Protein AF-A0A1E5MGG7-F1 (afdb_monomer_lite)

Structure (mmCIF, N/CA/C/O backbone):
data_AF-A0A1E5MGG7-F1
#
_entry.id   AF-A0A1E5MGG7-F1
#
loop_
_atom_site.group_PDB
_atom_site.id
_atom_site.type_symbol
_atom_site.label_atom_id
_atom_site.label_alt_id
_atom_site.label_comp_id
_atom_site.label_asym_id
_atom_site.label_entity_id
_atom_site.label_seq_id
_atom_site.pdbx_PDB_ins_code
_atom_site.Cartn_x
_atom_site.Cartn_y
_atom_site.Cartn_z
_atom_site.occupancy
_atom_site.B_iso_or_equiv
_atom_site.auth_seq_id
_atom_site.auth_comp_id
_atom_site.auth_asym_id
_atom_site.auth_atom_id
_atom_site.pdbx_PDB_model_num
ATOM 1 N N . MET A 1 1 ? 26.239 -64.201 34.722 1.00 44.69 1 MET A N 1
ATOM 2 C CA . MET A 1 1 ? 27.452 -63.933 33.926 1.00 44.69 1 MET A CA 1
ATOM 3 C C . MET A 1 1 ? 27.152 -62.772 33.007 1.00 44.69 1 MET A C 1
ATOM 5 O O . MET A 1 1 ? 26.317 -62.876 32.122 1.00 44.69 1 MET A O 1
ATOM 9 N N . THR A 1 2 ? 27.743 -61.640 33.349 1.00 44.47 2 THR A N 1
ATOM 10 C CA . THR A 1 2 ? 27.652 -60.334 32.706 1.00 44.47 2 THR A CA 1
ATOM 11 C C . THR A 1 2 ? 28.479 -60.339 31.428 1.00 44.47 2 THR A C 1
ATOM 13 O O . THR A 1 2 ? 29.665 -60.650 31.470 1.00 44.47 2 THR A O 1
ATOM 16 N N . GLY A 1 3 ? 27.881 -59.950 30.309 1.00 42.09 3 GLY A N 1
ATOM 17 C CA . GLY A 1 3 ? 28.627 -59.603 29.108 1.00 42.09 3 GLY A CA 1
ATOM 18 C C . GLY A 1 3 ? 27.936 -58.454 28.390 1.00 42.09 3 GLY A C 1
ATOM 19 O O . GLY A 1 3 ? 26.832 -58.653 27.888 1.00 42.09 3 GLY A O 1
ATOM 20 N N . PRO A 1 4 ? 28.544 -57.259 28.327 1.00 46.34 4 PRO A N 1
ATOM 21 C CA . PRO A 1 4 ? 28.141 -56.251 27.372 1.00 46.34 4 PRO A CA 1
ATOM 22 C C . PRO A 1 4 ? 29.220 -56.077 26.297 1.00 46.34 4 PRO A C 1
ATOM 24 O O . PRO A 1 4 ? 30.400 -55.874 26.575 1.00 46.34 4 PRO A O 1
ATOM 27 N N . SER A 1 5 ? 28.792 -56.096 25.041 1.00 46.44 5 SER A N 1
ATOM 28 C CA . SER A 1 5 ? 29.423 -55.313 23.978 1.00 46.44 5 SER A CA 1
ATOM 29 C C . SER A 1 5 ? 28.415 -55.088 22.861 1.00 46.44 5 SER A C 1
ATOM 31 O O . SER A 1 5 ? 28.185 -55.989 22.057 1.00 46.44 5 SER A O 1
ATOM 33 N N . PRO A 1 6 ? 27.818 -53.891 22.762 1.00 45.88 6 PRO A N 1
ATOM 34 C CA . PRO A 1 6 ? 27.240 -53.427 21.523 1.00 45.88 6 PRO A CA 1
ATOM 35 C C . PRO A 1 6 ? 28.268 -52.547 20.808 1.00 45.88 6 PRO A C 1
ATOM 37 O O . PRO A 1 6 ? 28.564 -51.424 21.217 1.00 45.88 6 PRO A O 1
ATOM 40 N N . SER A 1 7 ? 28.817 -53.091 19.722 1.00 44.69 7 SER A N 1
ATOM 41 C CA . SER A 1 7 ? 29.568 -52.329 18.731 1.00 44.69 7 SER A CA 1
ATOM 42 C C . SER A 1 7 ? 28.640 -51.333 18.037 1.00 44.69 7 SER A C 1
ATOM 44 O O . SER A 1 7 ? 27.533 -51.663 17.606 1.00 44.69 7 SER A O 1
ATOM 46 N N . ALA A 1 8 ? 29.114 -50.096 17.959 1.00 40.84 8 ALA A N 1
ATOM 47 C CA . ALA A 1 8 ? 28.436 -48.963 17.371 1.00 40.84 8 ALA A CA 1
ATOM 48 C C . ALA A 1 8 ? 28.186 -49.159 15.868 1.00 40.84 8 ALA A C 1
ATOM 50 O O . ALA A 1 8 ? 29.110 -49.404 15.094 1.00 40.84 8 ALA A O 1
ATOM 51 N N . ARG A 1 9 ? 26.952 -48.899 15.424 1.00 42.56 9 ARG A N 1
ATOM 52 C CA . ARG A 1 9 ? 26.671 -48.573 14.023 1.00 42.56 9 ARG A CA 1
ATOM 53 C C . ARG A 1 9 ? 26.010 -47.203 13.967 1.00 42.56 9 ARG A C 1
ATOM 55 O O . ARG A 1 9 ? 24.842 -47.035 14.293 1.00 42.56 9 ARG A O 1
ATOM 62 N N . ARG A 1 10 ? 26.805 -46.203 13.584 1.00 41.06 10 ARG A N 1
ATOM 63 C CA . ARG A 1 10 ? 26.341 -44.848 13.277 1.00 41.06 10 ARG A CA 1
ATOM 64 C C . ARG A 1 10 ? 25.535 -44.899 11.979 1.00 41.06 10 ARG A C 1
ATOM 66 O O . ARG A 1 10 ? 26.116 -45.073 10.911 1.00 41.06 10 ARG A O 1
ATOM 73 N N . SER A 1 11 ? 24.222 -44.713 12.053 1.00 43.91 11 SER A N 1
ATOM 74 C CA . SER A 1 11 ? 23.408 -44.355 10.892 1.00 43.91 11 SER A CA 1
ATOM 75 C C . SER A 1 11 ? 23.403 -42.834 10.743 1.00 43.91 11 SER A C 1
ATOM 77 O O . SER A 1 11 ? 22.784 -42.115 11.525 1.00 43.91 11 SER A O 1
ATOM 79 N N . ARG A 1 12 ? 24.130 -42.343 9.736 1.00 43.12 12 ARG A N 1
ATOM 80 C CA . ARG A 1 12 ? 23.956 -40.993 9.191 1.00 43.12 12 ARG A CA 1
ATOM 81 C C . ARG A 1 12 ? 22.655 -40.995 8.383 1.00 43.12 12 ARG A C 1
ATOM 83 O O . ARG A 1 12 ? 22.554 -41.749 7.423 1.00 43.12 12 ARG A O 1
ATOM 90 N N . GLY A 1 13 ? 21.687 -40.169 8.769 1.00 34.56 13 GLY A N 1
ATOM 91 C CA . GLY A 1 13 ? 20.413 -40.009 8.070 1.00 34.56 13 GLY A CA 1
ATOM 92 C C . GLY A 1 13 ? 20.056 -38.533 7.943 1.00 34.56 13 GLY A C 1
ATOM 93 O O . GLY A 1 1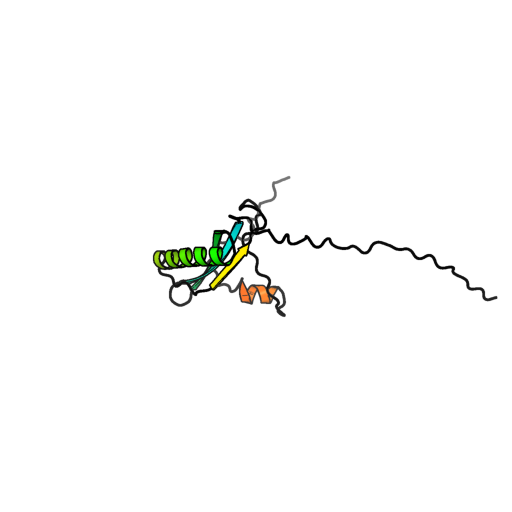3 ? 19.611 -37.925 8.904 1.00 34.56 13 GLY A O 1
ATOM 94 N N . ALA A 1 14 ? 20.357 -37.987 6.764 1.00 43.25 14 ALA A N 1
ATOM 95 C CA . ALA A 1 14 ? 19.808 -36.794 6.118 1.00 43.25 14 ALA A CA 1
ATOM 96 C C . ALA A 1 14 ? 19.240 -35.674 7.015 1.00 43.25 14 ALA A C 1
ATOM 98 O O . ALA A 1 14 ? 18.051 -35.620 7.316 1.00 43.25 14 ALA A O 1
ATOM 99 N N . GLY A 1 15 ? 20.086 -34.682 7.309 1.00 35.44 15 GLY A N 1
ATOM 100 C CA . GLY A 1 15 ? 19.614 -33.339 7.622 1.00 35.44 15 GLY A CA 1
ATOM 101 C C . GLY A 1 15 ? 18.898 -32.757 6.404 1.00 35.44 15 GLY A C 1
ATOM 102 O O . GLY A 1 15 ? 19.540 -32.425 5.405 1.00 35.44 15 GLY A O 1
ATOM 103 N N . GLY A 1 16 ? 17.573 -32.647 6.490 1.00 39.44 16 GLY A N 1
ATOM 104 C CA . GLY A 1 16 ? 16.745 -31.921 5.536 1.00 39.44 16 GLY A CA 1
ATOM 105 C C . GLY A 1 16 ? 17.096 -30.439 5.571 1.00 39.44 16 GLY A C 1
ATOM 106 O O . GLY A 1 16 ? 16.497 -29.659 6.306 1.00 39.44 16 GLY A O 1
ATOM 107 N N . ARG A 1 17 ? 18.084 -30.033 4.769 1.00 45.06 17 ARG A N 1
ATOM 108 C CA . ARG A 1 17 ? 18.250 -28.629 4.403 1.00 45.06 17 ARG A CA 1
ATOM 109 C C . ARG A 1 17 ? 17.059 -28.290 3.518 1.00 45.06 17 ARG A C 1
ATOM 111 O O . ARG A 1 17 ? 17.073 -28.608 2.332 1.00 45.06 17 ARG A O 1
ATOM 118 N N . ARG A 1 18 ? 16.025 -27.659 4.084 1.00 51.97 18 ARG A N 1
ATOM 119 C CA . ARG A 1 18 ? 15.105 -26.850 3.276 1.00 51.97 18 ARG A CA 1
ATOM 120 C C . ARG A 1 18 ? 15.992 -25.930 2.449 1.00 51.97 18 ARG A C 1
ATOM 122 O O . ARG A 1 18 ? 16.749 -25.138 3.016 1.00 51.97 18 ARG A O 1
ATOM 129 N N . ALA A 1 19 ? 15.973 -26.117 1.133 1.00 41.62 19 ALA A N 1
ATOM 130 C CA . ALA A 1 19 ? 16.632 -25.217 0.213 1.00 41.62 19 ALA A CA 1
ATOM 131 C C . ALA A 1 19 ? 16.071 -23.829 0.513 1.00 41.62 19 ALA A C 1
ATOM 133 O O . ALA A 1 19 ? 14.894 -23.562 0.277 1.00 41.62 19 ALA A O 1
ATOM 134 N N . ARG A 1 20 ? 16.890 -22.970 1.125 1.00 50.25 20 ARG A N 1
ATOM 135 C CA . ARG A 1 20 ? 16.606 -21.543 1.159 1.00 50.25 20 ARG A CA 1
ATOM 136 C C . ARG A 1 20 ? 16.525 -21.165 -0.311 1.00 50.25 20 ARG A C 1
ATOM 138 O O . ARG A 1 20 ? 17.543 -21.248 -0.997 1.00 50.25 20 ARG A O 1
ATOM 145 N N . ARG A 1 21 ? 15.316 -20.882 -0.808 1.00 49.22 21 ARG A N 1
ATOM 146 C CA . ARG A 1 21 ? 15.125 -20.317 -2.143 1.00 49.22 21 ARG A CA 1
ATOM 147 C C . ARG A 1 21 ? 16.037 -19.101 -2.150 1.00 49.22 21 ARG A C 1
ATOM 149 O O . ARG A 1 21 ? 15.863 -18.201 -1.331 1.00 49.22 21 ARG A O 1
ATOM 156 N N . SER A 1 22 ? 17.113 -19.169 -2.925 1.00 45.75 22 SER A N 1
ATOM 157 C CA . SER A 1 22 ? 18.055 -18.070 -3.033 1.00 45.75 22 SER A CA 1
ATOM 158 C C . SER A 1 22 ? 17.232 -16.874 -3.480 1.00 45.75 22 SER A C 1
ATOM 160 O O . SER A 1 22 ? 16.694 -16.909 -4.588 1.00 45.75 22 SER A O 1
ATOM 162 N N . VAL A 1 23 ? 17.083 -15.869 -2.615 1.00 52.66 23 VAL A N 1
ATOM 163 C CA . VAL A 1 23 ? 16.636 -14.547 -3.041 1.00 52.66 23 VAL A CA 1
ATOM 164 C C . VAL A 1 23 ? 17.681 -14.143 -4.063 1.00 52.66 23 VAL A C 1
ATOM 166 O O . VAL A 1 23 ? 18.823 -13.845 -3.706 1.00 52.66 23 VAL A O 1
ATOM 169 N N . ARG A 1 24 ? 17.355 -14.297 -5.349 1.00 55.78 24 ARG A N 1
ATOM 170 C CA . ARG A 1 24 ? 18.204 -13.780 -6.410 1.00 55.78 24 ARG A CA 1
ATOM 171 C C . ARG A 1 24 ? 18.243 -12.290 -6.136 1.00 55.78 24 ARG A C 1
ATOM 173 O O . ARG A 1 24 ? 17.225 -11.618 -6.249 1.00 55.78 24 ARG A O 1
ATOM 180 N N . ARG A 1 25 ? 19.400 -11.793 -5.705 1.00 49.66 25 ARG A N 1
ATOM 181 C CA . ARG A 1 25 ? 19.689 -10.373 -5.818 1.00 49.66 25 ARG A CA 1
ATOM 182 C C . ARG A 1 25 ? 19.658 -10.137 -7.321 1.00 49.66 25 ARG A C 1
ATOM 184 O O . ARG A 1 25 ? 20.556 -10.623 -8.010 1.00 49.66 25 ARG A O 1
ATOM 191 N N . HIS A 1 26 ? 18.565 -9.562 -7.820 1.00 48.69 26 HIS A N 1
ATOM 192 C CA . HIS A 1 26 ? 18.505 -9.150 -9.212 1.00 48.69 26 HIS A CA 1
ATOM 193 C C . HIS A 1 26 ? 19.747 -8.267 -9.430 1.00 48.69 26 HIS A C 1
ATOM 195 O O . HIS A 1 26 ? 20.021 -7.394 -8.592 1.00 48.69 26 HIS A O 1
ATOM 201 N N . PRO A 1 27 ? 20.579 -8.534 -10.452 1.00 47.81 27 PRO A N 1
ATOM 202 C CA . PRO A 1 27 ? 21.501 -7.510 -10.925 1.00 47.81 27 PRO A CA 1
ATOM 203 C C . PRO A 1 27 ? 20.686 -6.244 -11.265 1.00 47.81 27 PRO A C 1
ATOM 205 O O . PRO A 1 27 ? 19.460 -6.327 -11.341 1.00 47.81 27 PRO A O 1
ATOM 208 N N . PRO A 1 28 ? 21.307 -5.059 -11.397 1.00 47.50 28 PRO A N 1
ATOM 209 C CA . PRO A 1 28 ? 20.604 -3.882 -11.896 1.00 47.50 28 PRO A CA 1
ATOM 210 C C . PRO A 1 28 ? 20.215 -4.134 -13.359 1.00 47.50 28 PRO A C 1
ATOM 212 O O . PRO A 1 28 ? 20.907 -3.720 -14.286 1.00 47.50 28 PRO A O 1
ATOM 215 N N . ASP A 1 29 ? 19.155 -4.906 -13.553 1.00 53.34 29 ASP A N 1
ATOM 216 C CA . ASP A 1 29 ? 18.453 -5.040 -14.807 1.00 53.34 29 ASP A CA 1
ATOM 217 C C . ASP A 1 29 ? 17.640 -3.754 -14.920 1.00 53.34 29 ASP A C 1
ATOM 219 O O . ASP A 1 29 ? 16.729 -3.507 -14.127 1.00 53.34 29 ASP A O 1
ATOM 223 N N . ALA A 1 30 ? 18.049 -2.889 -15.849 1.00 58.22 30 ALA A N 1
ATOM 224 C CA . ALA A 1 30 ? 17.235 -1.754 -16.251 1.00 58.22 30 ALA A CA 1
ATOM 225 C C . ALA A 1 30 ? 15.828 -2.283 -16.588 1.00 58.22 30 ALA A C 1
ATOM 227 O O . ALA A 1 30 ? 15.717 -3.289 -17.292 1.00 58.22 30 ALA A O 1
ATOM 228 N N . ASP A 1 31 ? 14.786 -1.630 -16.066 1.00 75.75 31 ASP A N 1
ATOM 229 C CA . ASP A 1 31 ? 13.363 -1.978 -16.246 1.00 75.75 31 ASP A CA 1
ATOM 230 C C . ASP A 1 31 ? 12.740 -3.127 -15.404 1.00 75.75 31 ASP A C 1
ATOM 232 O O . ASP A 1 31 ? 11.857 -3.854 -15.884 1.00 75.75 31 ASP A O 1
ATOM 236 N N . ALA A 1 32 ? 13.082 -3.242 -14.115 1.00 91.94 32 ALA A N 1
ATOM 237 C CA . ALA A 1 32 ? 12.367 -4.111 -13.167 1.00 91.94 32 ALA A CA 1
ATOM 238 C C . ALA A 1 32 ? 10.956 -3.591 -12.803 1.00 91.94 32 ALA A C 1
ATOM 240 O O . ALA A 1 32 ? 10.645 -2.402 -12.928 1.00 91.94 32 ALA A O 1
ATOM 241 N N . TRP A 1 33 ? 10.089 -4.485 -12.318 1.00 97.12 33 TRP A N 1
ATOM 242 C CA . TRP A 1 33 ? 8.757 -4.140 -11.811 1.00 97.12 33 TRP A CA 1
ATOM 243 C C . TRP A 1 33 ? 8.745 -4.033 -10.290 1.00 97.12 33 TRP A C 1
ATOM 245 O O . TRP A 1 33 ? 9.310 -4.869 -9.586 1.00 97.12 33 TRP A O 1
ATOM 255 N N . PHE A 1 34 ? 8.034 -3.031 -9.783 1.00 97.88 34 PHE A N 1
ATOM 256 C CA . PHE A 1 34 ? 7.839 -2.799 -8.361 1.00 97.88 34 PHE A CA 1
ATOM 257 C C . PHE A 1 34 ? 6.361 -2.591 -8.064 1.00 97.88 34 PHE A C 1
ATOM 259 O O . PHE A 1 34 ? 5.691 -1.856 -8.783 1.00 97.88 34 PHE A O 1
ATOM 266 N N . GLY A 1 35 ? 5.860 -3.186 -6.988 1.00 98.19 35 GLY A N 1
ATOM 267 C CA . GLY A 1 35 ? 4.618 -2.751 -6.366 1.00 98.19 35 GLY A CA 1
ATOM 268 C C . GLY A 1 35 ? 4.940 -1.760 -5.262 1.00 98.19 35 GLY A C 1
ATOM 269 O O . GLY A 1 35 ? 5.834 -2.006 -4.454 1.00 98.19 35 GLY A O 1
ATOM 270 N N . VAL A 1 36 ? 4.250 -0.626 -5.225 1.00 98.56 36 VAL A N 1
ATOM 271 C CA . VAL A 1 36 ? 4.480 0.412 -4.218 1.00 98.56 36 VAL A CA 1
ATOM 272 C C . VAL A 1 36 ? 3.189 0.674 -3.469 1.00 98.56 36 VAL A C 1
ATOM 274 O O . VAL A 1 36 ? 2.198 1.082 -4.072 1.00 98.56 36 VAL A O 1
ATOM 277 N N . ARG A 1 37 ? 3.204 0.409 -2.158 1.00 98.62 37 ARG A N 1
ATOM 278 C CA . ARG A 1 37 ? 2.086 0.710 -1.263 1.00 98.62 37 ARG A CA 1
ATOM 279 C C . ARG A 1 37 ? 2.169 2.153 -0.782 1.00 98.62 37 ARG A C 1
ATOM 281 O O . ARG A 1 37 ? 3.170 2.525 -0.170 1.00 98.62 37 ARG A O 1
ATOM 288 N N . CYS A 1 38 ? 1.095 2.899 -0.999 1.00 98.69 38 CYS A N 1
ATOM 289 C CA . CYS A 1 38 ? 0.891 4.264 -0.538 1.00 98.69 38 CYS A CA 1
ATOM 290 C C . CYS A 1 38 ? -0.328 4.360 0.387 1.00 98.69 38 CYS A C 1
ATOM 292 O O . CYS A 1 38 ? -1.228 3.519 0.315 1.00 98.69 38 CYS A O 1
ATOM 294 N N . VAL A 1 39 ? -0.358 5.382 1.250 1.00 98.56 39 VAL A N 1
ATOM 295 C CA . VAL A 1 39 ? -1.470 5.616 2.188 1.00 98.56 39 VAL A CA 1
ATOM 296 C C . VAL A 1 39 ? -2.057 7.003 1.993 1.00 98.56 39 VAL A C 1
ATOM 298 O O . VAL A 1 39 ? -1.328 7.994 1.917 1.00 98.56 39 VAL A O 1
ATOM 301 N N . PHE A 1 40 ? -3.383 7.055 1.955 1.00 98.69 40 PHE A N 1
ATOM 302 C CA . PHE A 1 40 ? -4.159 8.268 1.751 1.00 98.69 40 PHE A CA 1
ATOM 303 C C . PHE A 1 40 ? -5.162 8.460 2.881 1.00 98.69 40 PHE A C 1
ATOM 305 O O . PHE A 1 40 ? -5.634 7.484 3.465 1.00 98.69 40 PHE A O 1
ATOM 312 N N . ARG A 1 41 ? -5.526 9.712 3.158 1.00 98.50 41 ARG A N 1
ATOM 313 C CA . ARG A 1 41 ? -6.649 10.071 4.024 1.00 98.50 41 ARG A CA 1
ATOM 314 C C . ARG A 1 41 ? -7.758 10.723 3.204 1.00 98.50 41 ARG A C 1
ATOM 316 O O . ARG A 1 41 ? -7.515 11.674 2.473 1.00 98.50 41 ARG A O 1
ATOM 323 N N . HIS A 1 42 ? -8.976 10.223 3.370 1.00 97.31 42 HIS A N 1
ATOM 324 C CA . HIS A 1 42 ? -10.201 10.724 2.752 1.00 97.31 42 HIS A CA 1
ATOM 325 C C . HIS A 1 42 ? -11.084 11.371 3.819 1.00 97.31 42 HIS A C 1
ATOM 327 O O . HIS A 1 42 ? -11.533 10.696 4.755 1.00 97.31 42 HIS A O 1
ATOM 333 N N . GLY A 1 43 ? -11.373 12.665 3.675 1.00 94.94 43 GLY A N 1
ATOM 334 C CA . GLY A 1 43 ? -12.107 13.421 4.692 1.00 94.94 43 GLY A CA 1
ATOM 335 C C . GLY A 1 43 ? -11.417 13.365 6.062 1.00 94.94 43 GLY A C 1
ATOM 336 O O . GLY A 1 43 ? -10.198 13.473 6.161 1.00 94.94 43 GLY A O 1
ATOM 337 N N . GLU A 1 44 ? -12.192 13.199 7.136 1.00 93.06 44 GLU A N 1
ATOM 338 C CA . GLU A 1 44 ? -11.658 13.313 8.502 1.00 93.06 44 GLU A CA 1
ATOM 339 C C . GLU A 1 44 ? -11.074 12.010 9.068 1.00 93.06 44 GLU A C 1
ATOM 341 O O . GLU A 1 44 ? -10.088 12.056 9.802 1.00 93.06 44 GLU A O 1
ATOM 346 N N . SER A 1 45 ? -11.669 10.855 8.751 1.00 93.69 45 SER A N 1
ATOM 347 C CA . SER A 1 45 ? -11.433 9.610 9.503 1.00 93.69 45 SER A CA 1
ATOM 348 C C . SER A 1 45 ? -11.225 8.359 8.653 1.00 93.69 45 SER A C 1
ATOM 350 O O . SER A 1 45 ? -11.150 7.262 9.202 1.00 93.69 45 SER A O 1
ATOM 352 N N . ARG A 1 46 ? -11.144 8.482 7.324 1.00 96.56 46 ARG A N 1
ATOM 353 C CA . ARG A 1 46 ? -10.955 7.318 6.456 1.00 96.56 46 ARG A CA 1
ATOM 354 C C . ARG A 1 46 ? -9.557 7.272 5.889 1.00 96.56 46 ARG A C 1
ATOM 356 O O . ARG A 1 46 ? -9.089 8.258 5.333 1.00 96.56 46 ARG A O 1
ATOM 363 N N . TYR A 1 47 ? -8.959 6.094 5.952 1.00 97.44 47 TYR A N 1
ATOM 364 C CA . TYR A 1 47 ? -7.661 5.817 5.367 1.00 97.44 47 TYR A CA 1
ATOM 365 C C . TYR A 1 47 ? -7.804 4.798 4.238 1.00 97.44 47 TYR A C 1
ATOM 367 O O . TYR A 1 47 ? -8.652 3.908 4.299 1.00 97.44 47 TYR A O 1
ATOM 375 N N . GLU A 1 48 ? -7.004 4.963 3.192 1.00 97.69 48 GLU A N 1
ATOM 376 C CA . GLU A 1 48 ? -6.899 4.032 2.071 1.00 97.69 48 GLU A CA 1
ATOM 377 C C . GLU A 1 48 ? -5.445 3.575 1.954 1.00 97.69 48 GLU A C 1
ATOM 379 O O . GLU A 1 48 ? -4.544 4.406 1.836 1.00 97.69 48 GLU A O 1
ATOM 384 N N . GLU A 1 49 ? -5.221 2.262 1.953 1.00 97.25 49 GLU A N 1
ATOM 385 C CA . GLU A 1 49 ? -3.964 1.660 1.509 1.00 97.25 49 GLU A CA 1
ATOM 386 C C . GLU A 1 49 ? -4.112 1.247 0.042 1.00 97.25 49 GLU A C 1
ATOM 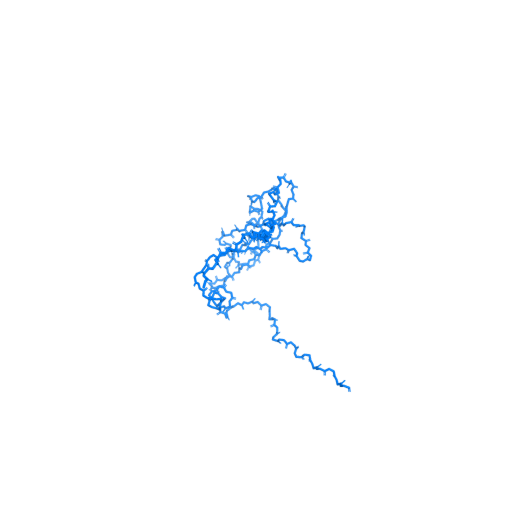388 O O . GLU A 1 49 ? -4.972 0.432 -0.293 1.00 97.25 49 GLU A O 1
ATOM 393 N N . ARG A 1 50 ? -3.268 1.789 -0.840 1.00 97.31 50 ARG A N 1
ATOM 394 C CA . ARG A 1 50 ? -3.318 1.518 -2.284 1.00 97.31 50 ARG A CA 1
ATOM 395 C C . ARG A 1 50 ? -1.964 1.037 -2.779 1.00 97.31 50 ARG A C 1
ATOM 397 O O . ARG A 1 50 ? -0.939 1.602 -2.412 1.00 97.31 50 ARG A O 1
ATOM 404 N N . VAL A 1 51 ? -1.954 0.006 -3.622 1.00 98.25 51 VAL A N 1
ATOM 405 C CA . VAL A 1 51 ? -0.735 -0.517 -4.256 1.00 98.25 51 VAL A CA 1
ATOM 406 C C . VAL A 1 51 ? -0.790 -0.254 -5.752 1.00 98.25 51 VAL A C 1
ATOM 408 O O . VAL A 1 51 ? -1.770 -0.608 -6.406 1.00 98.25 51 VAL A O 1
ATOM 411 N N . VAL A 1 52 ? 0.274 0.331 -6.298 1.00 98.00 52 VAL A N 1
ATOM 412 C CA . VAL A 1 52 ? 0.452 0.517 -7.745 1.00 98.00 52 VAL A CA 1
ATOM 413 C C . VAL A 1 52 ? 1.663 -0.252 -8.241 1.00 98.00 52 VAL A C 1
ATOM 415 O O . VAL A 1 52 ? 2.671 -0.340 -7.546 1.00 98.00 52 VAL A O 1
ATOM 418 N N . ILE A 1 53 ? 1.572 -0.799 -9.453 1.00 97.69 53 ILE A N 1
ATOM 419 C CA . ILE A 1 53 ? 2.718 -1.405 -10.130 1.00 97.69 53 ILE A CA 1
ATOM 420 C C . ILE A 1 53 ? 3.400 -0.333 -10.981 1.00 97.69 53 ILE A C 1
ATOM 422 O O . ILE A 1 53 ? 2.768 0.300 -11.824 1.00 97.69 53 ILE A O 1
ATOM 426 N N . VAL A 1 54 ? 4.702 -0.162 -10.786 1.00 96.94 54 VAL A N 1
ATOM 427 C CA . VAL A 1 54 ? 5.562 0.755 -11.534 1.00 96.94 54 VAL A CA 1
ATOM 428 C C . VAL A 1 54 ? 6.770 0.008 -12.077 1.00 96.94 54 VAL A C 1
ATOM 430 O O . VAL A 1 54 ? 7.354 -0.843 -11.411 1.00 96.94 54 VAL A O 1
ATOM 433 N N . ARG A 1 55 ? 7.165 0.346 -13.302 1.00 95.75 55 ARG A N 1
ATOM 434 C CA . ARG A 1 55 ? 8.454 -0.070 -13.860 1.00 95.75 55 ARG A CA 1
ATOM 435 C C . ARG A 1 55 ? 9.518 0.942 -13.448 1.00 95.75 55 ARG A C 1
ATOM 437 O O . ARG A 1 55 ? 9.234 2.139 -13.508 1.00 95.75 55 ARG A O 1
ATOM 444 N N . ALA A 1 56 ? 10.702 0.504 -13.031 1.00 96.00 56 ALA A N 1
ATOM 445 C CA . ALA A 1 56 ? 11.819 1.371 -12.647 1.00 96.00 56 ALA A CA 1
ATOM 446 C C . ALA A 1 56 ? 13.156 0.609 -12.653 1.00 96.00 56 ALA A C 1
ATOM 448 O O . ALA A 1 56 ? 13.178 -0.617 -12.646 1.00 96.00 56 ALA A O 1
ATOM 449 N N . ASP A 1 57 ? 14.267 1.342 -12.618 1.00 94.88 57 ASP A N 1
ATOM 450 C CA . ASP A 1 57 ? 15.611 0.751 -12.545 1.00 94.88 57 ASP A CA 1
ATOM 451 C C . ASP A 1 57 ? 16.010 0.370 -11.112 1.00 94.88 57 ASP A C 1
ATOM 453 O O . ASP A 1 57 ? 16.842 -0.509 -10.892 1.00 94.88 57 ASP A O 1
ATOM 457 N N . ASP A 1 58 ? 15.417 1.033 -10.117 1.00 94.56 58 ASP A N 1
ATOM 458 C CA . ASP A 1 58 ? 15.680 0.798 -8.705 1.00 94.56 58 ASP A CA 1
ATOM 459 C C . ASP A 1 58 ? 14.500 1.228 -7.814 1.00 94.56 58 ASP A C 1
ATOM 461 O O . ASP A 1 58 ? 13.507 1.806 -8.264 1.00 94.56 58 ASP A O 1
ATOM 465 N N . PHE A 1 59 ? 14.628 0.942 -6.515 1.00 96.75 59 PHE A N 1
ATOM 466 C CA . PHE A 1 59 ? 13.634 1.294 -5.501 1.00 96.75 59 PHE A CA 1
ATOM 467 C C . PHE A 1 59 ? 13.413 2.804 -5.371 1.00 96.75 59 PHE A C 1
ATOM 469 O O . PHE A 1 59 ? 12.287 3.220 -5.117 1.00 96.75 59 PHE A O 1
ATOM 476 N N . ALA A 1 60 ? 14.458 3.625 -5.515 1.00 97.12 60 ALA A N 1
ATOM 477 C CA . ALA A 1 60 ? 14.339 5.067 -5.329 1.00 97.12 60 ALA A CA 1
ATOM 478 C C . ALA A 1 60 ? 13.505 5.684 -6.458 1.00 97.12 60 ALA A C 1
ATOM 480 O O . ALA A 1 60 ? 12.592 6.465 -6.199 1.00 97.12 60 ALA A O 1
ATOM 481 N N . LEU A 1 61 ? 13.760 5.270 -7.700 1.00 97.06 61 LEU A N 1
ATOM 482 C CA . LEU A 1 61 ? 12.976 5.683 -8.854 1.00 97.06 61 LEU A CA 1
ATOM 483 C C . LEU A 1 61 ? 11.550 5.114 -8.812 1.00 97.06 61 LEU A C 1
ATOM 485 O O . LEU A 1 61 ? 10.614 5.820 -9.183 1.00 97.06 61 LEU A O 1
ATOM 489 N N . ALA A 1 62 ? 11.360 3.876 -8.342 1.00 97.69 62 ALA A N 1
ATOM 490 C CA . ALA A 1 62 ? 10.027 3.302 -8.143 1.00 97.69 62 ALA A CA 1
ATOM 491 C C . ALA A 1 62 ? 9.203 4.112 -7.132 1.00 97.69 62 ALA A C 1
ATOM 493 O O . ALA A 1 62 ? 8.054 4.448 -7.412 1.00 97.69 62 ALA A O 1
ATOM 494 N N . ILE A 1 63 ? 9.806 4.468 -5.992 1.00 98.38 63 ILE A N 1
ATOM 495 C CA . ILE A 1 63 ? 9.183 5.312 -4.967 1.00 98.38 63 ILE A CA 1
ATOM 496 C C . ILE A 1 63 ? 8.840 6.681 -5.549 1.00 98.38 63 ILE A C 1
ATOM 498 O O . ILE A 1 63 ? 7.678 7.061 -5.504 1.00 98.38 63 ILE A O 1
ATOM 502 N N . ALA A 1 64 ? 9.793 7.371 -6.183 1.00 98.31 64 ALA A N 1
ATOM 503 C CA . ALA A 1 64 ? 9.547 8.695 -6.756 1.00 98.31 64 ALA A CA 1
ATOM 504 C C . ALA A 1 64 ? 8.401 8.681 -7.787 1.00 98.31 64 ALA A C 1
ATOM 506 O O . ALA A 1 64 ? 7.531 9.549 -7.775 1.00 98.31 64 ALA A O 1
ATOM 507 N N . ARG A 1 65 ? 8.350 7.659 -8.655 1.00 98.38 65 ARG A N 1
ATOM 508 C CA . ARG A 1 65 ? 7.259 7.493 -9.632 1.00 98.38 65 ARG A CA 1
ATOM 509 C C . ARG A 1 65 ? 5.910 7.227 -8.962 1.00 98.38 65 ARG A C 1
ATOM 511 O O . ARG A 1 65 ? 4.896 7.737 -9.436 1.00 98.38 65 ARG A O 1
ATOM 518 N N . ALA A 1 66 ? 5.890 6.433 -7.895 1.00 98.38 66 ALA A N 1
ATOM 519 C CA . ALA A 1 66 ? 4.676 6.143 -7.141 1.00 98.38 66 ALA A CA 1
ATOM 520 C C . ALA A 1 66 ? 4.195 7.348 -6.319 1.00 98.38 66 ALA A C 1
ATOM 522 O O . ALA A 1 66 ? 2.994 7.560 -6.224 1.00 98.38 66 ALA A O 1
ATOM 523 N N . GLU A 1 67 ? 5.095 8.165 -5.774 1.00 98.62 67 GLU A N 1
ATOM 524 C CA . GLU A 1 67 ? 4.750 9.412 -5.081 1.00 98.62 67 GLU A CA 1
ATOM 525 C C . GLU A 1 67 ? 4.155 10.445 -6.041 1.00 98.62 67 GLU A C 1
ATOM 527 O O . GLU A 1 67 ? 3.134 11.061 -5.737 1.00 98.62 67 GLU A O 1
ATOM 532 N N . ASP A 1 68 ? 4.737 10.580 -7.233 1.00 98.56 68 ASP A N 1
ATOM 533 C CA . ASP A 1 68 ? 4.192 11.412 -8.306 1.00 98.56 68 ASP A CA 1
ATOM 534 C C . ASP A 1 68 ? 2.788 10.950 -8.739 1.00 98.56 68 ASP A C 1
ATOM 536 O O . ASP A 1 68 ? 1.916 11.772 -9.024 1.00 98.56 68 ASP A O 1
ATOM 540 N N . GLU A 1 69 ? 2.558 9.637 -8.845 1.00 98.31 69 GLU A N 1
ATOM 541 C CA . GLU A 1 69 ? 1.230 9.074 -9.130 1.00 98.31 69 GLU A CA 1
ATOM 542 C C . GLU A 1 69 ? 0.257 9.310 -7.972 1.00 98.31 69 GLU A C 1
ATOM 544 O O . GLU A 1 69 ? -0.844 9.806 -8.209 1.00 98.31 69 GLU A O 1
ATOM 549 N N . ALA A 1 70 ? 0.687 9.063 -6.735 1.00 98.56 70 ALA A N 1
ATOM 550 C CA . ALA A 1 70 ? -0.095 9.273 -5.525 1.00 98.56 70 ALA A CA 1
ATOM 551 C C . ALA A 1 70 ? -0.536 10.734 -5.379 1.00 98.56 70 ALA A C 1
ATOM 553 O O . ALA A 1 70 ? -1.696 10.993 -5.072 1.00 98.56 70 ALA A O 1
ATOM 554 N N . ALA A 1 71 ? 0.350 11.695 -5.651 1.00 98.44 71 ALA A N 1
ATOM 555 C CA . ALA A 1 71 ? 0.019 13.116 -5.608 1.00 98.44 71 ALA A CA 1
ATOM 556 C C . ALA A 1 71 ? -1.067 13.493 -6.631 1.00 98.44 71 ALA A C 1
ATOM 558 O O . ALA A 1 71 ? -1.952 14.287 -6.316 1.00 98.44 71 ALA A O 1
ATOM 559 N N . ARG A 1 72 ? -1.036 12.909 -7.838 1.00 98.50 72 ARG A N 1
ATOM 560 C CA . ARG A 1 72 ? -2.086 13.116 -8.854 1.00 98.50 72 ARG A CA 1
ATOM 561 C C . ARG A 1 72 ? -3.403 12.473 -8.421 1.00 98.5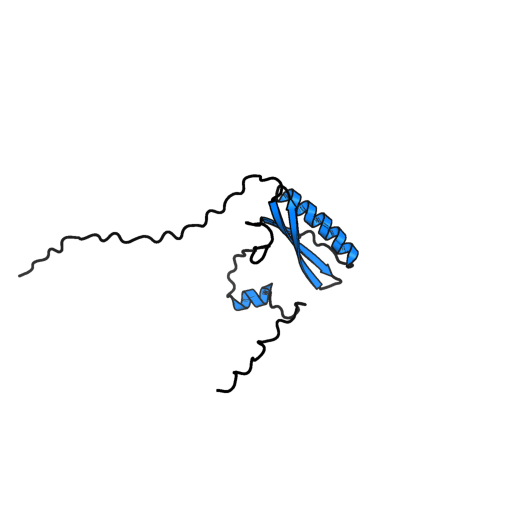0 72 ARG A C 1
ATOM 563 O O . ARG A 1 72 ? -4.425 13.148 -8.419 1.00 98.50 72 ARG A O 1
ATOM 570 N N . TYR A 1 73 ? -3.355 11.215 -7.980 1.00 98.44 73 TYR A N 1
ATOM 571 C CA . TYR A 1 73 ? -4.527 10.491 -7.487 1.00 98.44 73 TYR A CA 1
ATOM 572 C C . TYR A 1 73 ? -5.212 11.232 -6.333 1.00 98.44 73 TYR A C 1
ATOM 574 O O . TYR A 1 73 ? -6.425 11.406 -6.357 1.00 98.44 73 TYR A O 1
ATOM 582 N N . ALA A 1 74 ? -4.436 11.723 -5.364 1.00 98.44 74 ALA A N 1
ATOM 583 C CA . ALA A 1 74 ? -4.930 12.481 -4.219 1.00 98.44 74 ALA A CA 1
ATOM 584 C C . ALA A 1 74 ? -5.739 13.721 -4.643 1.00 98.44 74 ALA A C 1
ATOM 586 O O . ALA A 1 74 ? -6.815 13.961 -4.102 1.00 98.44 74 ALA A O 1
ATOM 587 N N . VAL A 1 75 ? -5.275 14.463 -5.657 1.00 98.44 75 VAL A N 1
ATOM 588 C CA . VAL A 1 75 ? -6.023 15.601 -6.222 1.00 98.44 75 VAL A CA 1
ATOM 589 C C . VAL A 1 75 ? -7.316 15.142 -6.898 1.00 98.44 75 VAL A C 1
ATOM 591 O O . VAL A 1 75 ? -8.362 15.749 -6.679 1.00 98.44 75 VAL A O 1
ATOM 594 N N . ASP A 1 76 ? -7.263 14.074 -7.696 1.00 98.31 76 ASP A N 1
ATOM 595 C CA . ASP A 1 76 ? -8.410 13.596 -8.479 1.00 98.31 76 ASP A CA 1
ATOM 596 C C . ASP A 1 76 ? -9.578 13.109 -7.604 1.00 98.31 76 ASP A C 1
ATOM 598 O O . ASP A 1 76 ? -10.737 13.201 -8.016 1.00 98.31 76 ASP A O 1
ATOM 602 N N . VAL A 1 77 ? -9.289 12.596 -6.403 1.00 97.56 77 VAL A N 1
ATOM 603 C CA . VAL A 1 77 ? -10.296 12.031 -5.485 1.00 97.56 77 VAL A CA 1
ATOM 604 C C . VAL A 1 77 ? -10.539 12.867 -4.224 1.00 97.56 77 VAL A C 1
ATOM 606 O O . VAL A 1 77 ? -11.263 12.411 -3.342 1.00 97.56 77 VAL A O 1
ATOM 609 N N . ASP A 1 78 ? -9.969 14.075 -4.140 1.00 98.00 78 ASP A N 1
ATOM 610 C CA . ASP A 1 78 ? -10.032 14.955 -2.957 1.00 98.00 78 ASP A CA 1
ATOM 611 C C . ASP A 1 78 ? -9.569 14.251 -1.663 1.00 98.00 78 ASP A C 1
ATOM 613 O O . ASP A 1 78 ? -10.235 14.246 -0.624 1.00 98.00 78 ASP A O 1
ATOM 617 N N . ALA A 1 79 ? -8.406 13.605 -1.750 1.00 98.38 79 ALA A N 1
ATOM 618 C CA . ALA A 1 79 ? -7.730 12.944 -0.642 1.00 98.38 79 ALA A CA 1
ATOM 619 C C . ALA A 1 79 ? -6.368 13.585 -0.348 1.00 98.38 79 ALA A C 1
ATOM 621 O O . ALA A 1 79 ? -5.803 14.340 -1.136 1.00 98.38 79 ALA A O 1
ATOM 622 N N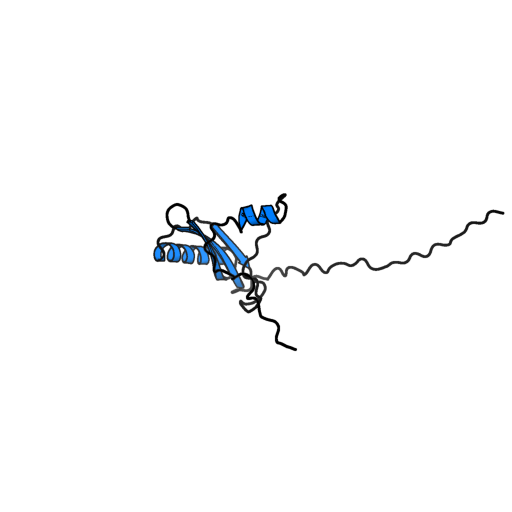 . GLU A 1 80 ? -5.806 13.245 0.806 1.00 98.50 80 GLU A N 1
ATOM 623 C CA . GLU A 1 80 ? -4.461 13.632 1.216 1.00 98.50 80 GLU A CA 1
ATOM 624 C C . GLU A 1 80 ? -3.527 12.424 1.119 1.00 98.50 80 GLU A C 1
ATOM 626 O O . GLU A 1 80 ? -3.756 11.411 1.779 1.00 98.50 80 GLU A O 1
ATOM 631 N N . TYR A 1 81 ? -2.452 12.523 0.338 1.00 98.56 81 TYR A N 1
ATOM 632 C CA . TYR A 1 81 ? -1.363 11.546 0.389 1.00 98.56 81 TYR A CA 1
ATOM 633 C C . TYR A 1 81 ? -0.526 11.756 1.660 1.00 98.56 81 TYR A C 1
ATOM 635 O O . TYR A 1 81 ? -0.025 12.852 1.900 1.00 98.56 81 TYR A O 1
ATOM 643 N N . LEU A 1 82 ? -0.338 10.704 2.464 1.00 98.50 82 LEU A N 1
ATOM 644 C CA . LEU A 1 82 ? 0.284 10.799 3.794 1.00 98.50 82 LEU A CA 1
ATOM 645 C C . LEU A 1 82 ? 1.814 10.647 3.796 1.00 98.50 82 LEU A C 1
ATOM 647 O O . LEU A 1 82 ? 2.422 10.556 4.862 1.00 98.50 82 LEU A O 1
ATOM 651 N N . GLY A 1 83 ? 2.448 10.590 2.622 1.00 97.62 83 GLY A N 1
ATOM 652 C CA . GLY A 1 83 ? 3.910 10.532 2.501 1.00 97.62 83 GLY A CA 1
ATOM 653 C C . GLY A 1 83 ? 4.537 9.162 2.785 1.00 97.62 83 GLY A C 1
ATOM 654 O O . GLY A 1 83 ? 5.757 9.068 2.890 1.00 97.62 83 GLY A O 1
ATOM 655 N N . LEU A 1 84 ? 3.737 8.098 2.925 1.00 98.12 84 LEU A N 1
ATOM 656 C CA . LEU A 1 84 ? 4.256 6.731 3.000 1.00 98.12 84 LEU A CA 1
ATOM 657 C C . LEU A 1 84 ? 4.286 6.103 1.606 1.00 98.12 84 LEU A C 1
ATOM 659 O O . LEU A 1 84 ? 3.223 5.903 1.030 1.00 98.12 84 LEU A O 1
ATOM 663 N N . ALA A 1 85 ? 5.469 5.692 1.142 1.00 98.12 85 ALA A N 1
ATOM 664 C CA . ALA A 1 85 ? 5.656 4.860 -0.046 1.00 98.12 85 ALA A CA 1
ATOM 665 C C . ALA A 1 85 ? 6.558 3.657 0.279 1.00 98.12 85 ALA A C 1
ATOM 667 O O . ALA A 1 85 ? 7.721 3.808 0.656 1.00 98.12 85 ALA A O 1
ATOM 668 N N . GLN A 1 86 ? 6.027 2.441 0.142 1.00 98.19 86 GLN A N 1
ATOM 669 C CA . GLN A 1 86 ? 6.749 1.196 0.420 1.00 98.19 86 GLN A CA 1
ATOM 670 C C . GLN A 1 86 ? 6.870 0.356 -0.843 1.00 98.19 86 GLN A C 1
ATOM 672 O O . GLN A 1 86 ? 5.914 -0.304 -1.250 1.00 98.19 86 GLN A O 1
ATOM 677 N N . ALA A 1 87 ? 8.051 0.380 -1.453 1.00 97.69 87 ALA A N 1
ATOM 678 C CA . ALA A 1 87 ? 8.331 -0.369 -2.667 1.00 97.69 87 ALA A CA 1
ATOM 679 C C . ALA A 1 87 ? 8.727 -1.827 -2.379 1.00 97.69 87 ALA A C 1
ATOM 681 O O . ALA A 1 87 ? 9.512 -2.120 -1.476 1.00 97.69 87 ALA A O 1
ATOM 682 N N . PHE A 1 88 ? 8.210 -2.729 -3.207 1.00 97.56 88 PHE A N 1
ATOM 683 C CA . PHE A 1 88 ? 8.488 -4.158 -3.245 1.00 97.56 88 PHE A CA 1
ATOM 684 C C . PHE A 1 88 ? 8.880 -4.536 -4.676 1.00 97.56 88 PHE A C 1
ATOM 686 O O . PHE A 1 88 ? 8.117 -4.279 -5.602 1.00 97.56 88 PHE A O 1
ATOM 693 N N . ALA A 1 89 ? 10.061 -5.124 -4.869 1.00 96.19 89 ALA A N 1
ATOM 694 C CA . ALA A 1 89 ? 10.496 -5.593 -6.184 1.00 96.19 89 ALA A CA 1
ATOM 695 C C . ALA A 1 89 ? 9.819 -6.928 -6.513 1.00 96.19 89 ALA A C 1
ATOM 697 O O . ALA A 1 89 ? 9.967 -7.895 -5.761 1.00 96.19 89 ALA A O 1
ATOM 698 N N . LEU A 1 90 ? 9.112 -6.985 -7.640 1.00 95.06 90 LEU A N 1
ATOM 699 C CA . LEU A 1 90 ? 8.499 -8.218 -8.119 1.00 95.06 90 LEU A CA 1
ATOM 700 C C . LEU A 1 90 ? 9.590 -9.215 -8.529 1.00 95.06 90 LEU A C 1
ATOM 702 O O . LEU A 1 90 ? 10.661 -8.844 -9.013 1.00 95.06 90 LEU A O 1
ATOM 706 N N . VAL A 1 91 ? 9.312 -10.503 -8.326 1.00 90.69 91 VAL A N 1
ATOM 707 C CA . VAL A 1 91 ? 10.235 -11.586 -8.705 1.00 90.69 91 VAL A CA 1
ATOM 708 C C . VAL A 1 91 ? 10.136 -11.920 -10.196 1.00 90.69 91 VAL A C 1
ATOM 710 O O . VAL A 1 91 ? 11.140 -12.313 -10.785 1.00 90.69 91 VAL A O 1
ATOM 713 N N . ASP A 1 92 ? 8.950 -11.736 -10.778 1.00 88.25 92 ASP A N 1
ATOM 714 C CA . ASP A 1 92 ? 8.589 -12.050 -12.161 1.00 88.25 92 ASP A CA 1
ATOM 715 C C . ASP A 1 92 ? 7.757 -10.888 -12.754 1.00 88.25 92 ASP A C 1
ATOM 717 O O . ASP A 1 92 ? 7.344 -9.979 -12.028 1.00 88.25 92 ASP A O 1
ATOM 721 N N . ASP A 1 93 ? 7.496 -10.898 -14.065 1.00 92.75 93 ASP A N 1
ATOM 722 C CA . ASP A 1 93 ? 6.582 -9.927 -14.683 1.00 92.75 93 ASP A CA 1
ATOM 723 C C . ASP A 1 93 ? 5.168 -10.002 -14.055 1.00 92.75 93 ASP A C 1
ATOM 725 O O . ASP A 1 93 ? 4.720 -11.091 -13.677 1.00 92.75 93 ASP A O 1
ATOM 729 N N . PRO A 1 94 ? 4.423 -8.879 -13.974 1.00 94.88 94 PRO A N 1
ATOM 730 C CA . PRO A 1 94 ? 3.038 -8.879 -13.521 1.00 94.88 94 PRO A CA 1
ATOM 731 C C . PRO A 1 94 ? 2.185 -9.868 -14.321 1.00 94.88 94 PRO A C 1
ATOM 733 O O . PRO A 1 94 ? 2.107 -9.806 -15.548 1.00 94.88 94 PRO A O 1
ATOM 736 N N . GLY A 1 95 ? 1.515 -10.767 -13.612 1.00 94.19 95 GLY A N 1
ATOM 737 C CA . GLY A 1 95 ? 0.706 -11.825 -14.199 1.00 94.19 95 GLY A CA 1
ATOM 738 C C . GLY A 1 95 ? -0.085 -12.579 -13.138 1.00 94.19 95 GLY A C 1
ATOM 739 O O . GLY A 1 95 ? -0.045 -12.237 -11.955 1.00 94.19 95 GLY A O 1
ATOM 740 N N . ASP A 1 96 ? -0.816 -13.607 -13.565 1.00 95.69 96 ASP A N 1
ATOM 741 C CA . ASP A 1 96 ? -1.566 -14.466 -12.647 1.00 95.69 96 ASP A CA 1
ATOM 742 C C . ASP A 1 96 ? -0.632 -15.101 -11.603 1.00 95.69 96 ASP A C 1
ATOM 744 O O . ASP A 1 96 ? 0.407 -15.671 -11.940 1.00 95.69 96 ASP A O 1
ATOM 748 N N . GLY A 1 97 ? -0.989 -14.957 -10.326 1.00 93.50 97 GLY A N 1
ATOM 749 C CA . GLY A 1 97 ? -0.188 -15.435 -9.198 1.00 93.50 97 GLY A CA 1
ATOM 750 C C . GLY A 1 97 ? 1.087 -14.635 -8.889 1.00 93.50 97 GLY A C 1
ATOM 751 O O . GLY A 1 97 ? 1.811 -15.026 -7.972 1.00 93.50 97 GLY A O 1
ATOM 752 N N . ALA A 1 98 ? 1.374 -13.535 -9.597 1.00 94.81 98 ALA A N 1
ATOM 753 C CA . ALA A 1 98 ? 2.518 -12.679 -9.282 1.00 94.81 98 ALA A CA 1
ATOM 754 C C . ALA A 1 98 ? 2.298 -11.943 -7.950 1.00 94.81 98 ALA A C 1
ATOM 756 O O . ALA A 1 98 ? 1.282 -11.276 -7.745 1.00 94.81 98 ALA A O 1
ATOM 757 N N . GLU A 1 99 ? 3.265 -12.043 -7.038 1.00 95.38 99 GLU A N 1
ATOM 758 C CA . GLU A 1 99 ? 3.241 -11.297 -5.779 1.00 95.38 99 GLU A CA 1
ATOM 759 C C . GLU A 1 99 ? 3.540 -9.823 -6.062 1.00 95.38 99 GLU A C 1
ATOM 761 O O . GLU A 1 99 ? 4.644 -9.484 -6.476 1.00 95.38 99 GLU A O 1
ATOM 766 N N . VAL A 1 100 ? 2.557 -8.947 -5.846 1.00 96.44 100 VAL A N 1
ATOM 767 C CA . VAL A 1 100 ? 2.698 -7.504 -6.107 1.00 96.44 100 VAL A CA 1
ATOM 768 C C . VAL A 1 100 ? 3.158 -6.723 -4.877 1.00 96.44 100 VAL A C 1
ATOM 770 O O . VAL A 1 100 ? 3.686 -5.627 -5.012 1.00 96.44 100 VAL A O 1
ATOM 773 N N . PHE A 1 101 ? 2.965 -7.263 -3.674 1.00 96.25 101 PHE A N 1
ATOM 774 C CA . PHE A 1 101 ? 3.360 -6.631 -2.420 1.00 96.25 101 PHE A CA 1
ATOM 775 C C . PHE A 1 101 ? 3.453 -7.673 -1.302 1.00 96.25 101 PHE A C 1
ATOM 777 O O . PHE A 1 101 ? 2.658 -8.610 -1.264 1.00 96.25 101 PHE A O 1
ATOM 784 N N . SER A 1 102 ? 4.385 -7.470 -0.368 1.00 93.75 102 SER A N 1
ATOM 785 C CA . SER A 1 102 ? 4.555 -8.306 0.821 1.00 93.75 102 SER A CA 1
ATOM 786 C C . SER A 1 102 ? 4.996 -7.453 2.009 1.00 93.75 102 SER A C 1
ATOM 788 O O . SER A 1 102 ? 5.932 -6.659 1.890 1.00 93.75 102 SER A O 1
ATOM 790 N N . LEU A 1 103 ? 4.361 -7.637 3.168 1.00 94.12 103 LEU A N 1
ATOM 791 C CA . LEU A 1 103 ? 4.774 -7.030 4.434 1.00 94.12 103 LEU A CA 1
ATOM 792 C C . LEU A 1 103 ? 4.948 -8.124 5.481 1.00 94.12 103 LEU A C 1
ATOM 794 O O . LEU A 1 103 ? 3.992 -8.797 5.853 1.00 94.12 103 LEU A O 1
ATOM 798 N N . MET A 1 104 ? 6.161 -8.244 6.011 1.00 95.38 104 MET A N 1
ATOM 799 C CA . MET A 1 104 ? 6.419 -9.041 7.207 1.00 95.38 104 MET A CA 1
ATOM 800 C C . MET A 1 104 ? 6.465 -8.113 8.419 1.00 95.38 104 MET A C 1
ATOM 802 O O . MET A 1 104 ? 7.128 -7.075 8.385 1.00 95.38 104 MET A O 1
ATOM 806 N N . ARG A 1 105 ? 5.756 -8.487 9.485 1.00 96.25 105 ARG A N 1
ATOM 807 C CA . ARG A 1 105 ? 5.712 -7.754 10.751 1.00 96.25 105 ARG A CA 1
ATOM 808 C C . ARG A 1 105 ? 5.886 -8.747 11.890 1.00 96.25 105 ARG A C 1
ATOM 810 O O . ARG A 1 105 ? 5.084 -9.666 12.018 1.00 96.25 105 ARG A O 1
ATOM 817 N N . ASP A 1 106 ? 6.898 -8.525 12.715 1.00 98.19 106 ASP A N 1
ATOM 818 C CA . ASP A 1 106 ? 7.018 -9.229 13.987 1.00 98.19 106 ASP A CA 1
ATOM 819 C C . ASP A 1 106 ? 5.951 -8.698 14.956 1.00 98.19 106 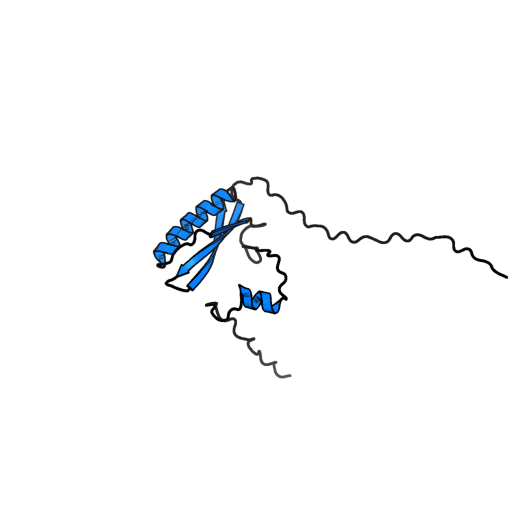ASP A C 1
ATOM 821 O O . ASP A 1 106 ? 5.716 -7.489 15.041 1.00 98.19 106 ASP A O 1
ATOM 825 N N . SER A 1 107 ? 5.271 -9.602 15.655 1.00 97.38 107 SER A N 1
ATOM 826 C CA . SER A 1 107 ? 4.230 -9.275 16.627 1.00 97.38 107 SER A CA 1
ATOM 827 C C . SER A 1 107 ? 4.136 -10.374 17.678 1.00 97.38 107 SER A C 1
ATOM 829 O O . SER A 1 107 ? 4.256 -11.552 17.349 1.00 97.38 107 SER A O 1
ATOM 831 N N . ASP A 1 108 ? 3.891 -9.976 18.925 1.00 98.31 108 ASP A N 1
ATOM 832 C CA . ASP A 1 108 ? 3.618 -10.895 20.034 1.00 98.31 108 ASP A CA 1
ATOM 833 C C . ASP A 1 108 ? 2.119 -11.235 20.161 1.00 98.31 108 ASP A C 1
ATOM 835 O O . ASP A 1 108 ? 1.733 -12.003 21.042 1.00 98.31 108 ASP A O 1
ATOM 839 N N . LEU A 1 109 ? 1.266 -10.659 19.302 1.00 98.19 109 LEU A N 1
ATOM 840 C CA . LEU A 1 109 ? -0.171 -10.927 19.305 1.00 98.19 109 LEU A CA 1
ATOM 841 C C . LEU A 1 109 ? -0.467 -12.349 18.800 1.00 98.19 109 LEU A C 1
ATOM 843 O O . LEU A 1 109 ? 0.176 -12.816 17.852 1.00 98.19 109 LEU A O 1
ATOM 847 N N . PRO A 1 110 ? -1.463 -13.043 19.381 1.00 98.19 110 PRO A N 1
ATOM 848 C CA . PRO A 1 110 ? -1.985 -14.264 18.790 1.00 98.19 110 PRO A CA 1
ATOM 849 C C . PRO A 1 110 ? -2.694 -13.962 17.453 1.00 98.19 110 PRO A C 1
ATOM 851 O O . PRO A 1 110 ? -3.065 -12.816 17.197 1.00 98.19 110 PRO A O 1
ATOM 854 N N . PRO A 1 111 ? -2.900 -14.974 16.589 1.00 97.38 111 PRO A N 1
ATOM 855 C CA . PRO A 1 111 ? -3.366 -14.756 15.218 1.00 97.38 111 PRO A CA 1
ATOM 856 C C . PRO A 1 111 ? -4.670 -13.959 15.085 1.00 97.38 111 PRO A C 1
ATOM 858 O O . PRO A 1 111 ? -4.706 -13.022 14.296 1.00 97.38 111 PRO A O 1
ATOM 861 N N . ASP A 1 112 ? -5.707 -14.293 15.856 1.00 97.25 112 ASP A N 1
ATOM 862 C CA . ASP A 1 112 ? -7.016 -13.632 15.735 1.00 97.25 112 ASP A CA 1
ATOM 863 C C . ASP A 1 112 ? -6.935 -12.165 16.187 1.00 97.25 112 ASP A C 1
ATOM 865 O O . ASP A 1 112 ? -7.343 -11.267 15.462 1.00 97.25 112 ASP A O 1
ATOM 869 N N . GLU A 1 113 ? -6.267 -11.896 17.314 1.00 97.88 113 GLU A N 1
ATOM 870 C CA . GLU A 1 113 ? -6.043 -10.524 17.792 1.00 97.88 113 GLU A CA 1
ATOM 871 C C . GLU A 1 113 ? -5.175 -9.701 16.826 1.00 97.88 113 GLU A C 1
ATOM 873 O O . GLU A 1 113 ? -5.344 -8.490 16.721 1.00 97.88 113 GLU A O 1
ATOM 878 N N . TYR A 1 114 ? -4.241 -10.333 16.106 1.00 97.50 114 TYR A N 1
ATOM 879 C CA . TYR A 1 114 ? -3.454 -9.656 15.074 1.00 97.50 114 TYR A CA 1
ATOM 880 C C . TYR A 1 114 ? -4.319 -9.240 13.877 1.00 97.50 114 TYR A C 1
ATOM 882 O O . TYR A 1 114 ? -4.124 -8.151 13.334 1.00 97.50 114 TYR A O 1
ATOM 890 N N . LEU A 1 115 ? -5.256 -10.096 13.457 1.00 96.69 115 LEU A N 1
ATOM 891 C CA . LEU A 1 115 ? -6.186 -9.776 12.377 1.00 96.69 115 LEU A CA 1
ATOM 892 C C . LEU A 1 115 ? -7.119 -8.637 12.793 1.00 96.69 115 LEU A C 1
ATOM 894 O O . LEU A 1 115 ? -7.160 -7.629 12.092 1.00 96.69 115 LEU A O 1
ATOM 898 N N . ASP A 1 116 ? -7.747 -8.734 13.963 1.00 96.19 116 ASP A N 1
ATOM 899 C CA . ASP A 1 116 ? -8.654 -7.703 14.483 1.00 96.19 116 ASP A CA 1
ATOM 900 C C . ASP A 1 116 ? -7.941 -6.353 14.679 1.00 96.19 116 ASP A C 1
ATOM 902 O O . ASP A 1 116 ? -8.513 -5.287 14.460 1.00 96.19 116 ASP A O 1
ATOM 906 N N . ALA A 1 117 ? -6.660 -6.374 15.066 1.00 95.38 117 ALA A N 1
ATOM 907 C CA . ALA A 1 117 ? -5.888 -5.155 15.300 1.00 95.38 117 ALA A CA 1
ATOM 908 C C . ALA A 1 117 ? -5.484 -4.407 14.018 1.00 95.38 117 ALA A C 1
ATOM 910 O O . ALA A 1 117 ? -5.222 -3.203 14.086 1.00 95.38 117 ALA A O 1
ATOM 911 N N . PHE A 1 118 ? -5.358 -5.092 12.875 1.00 94.25 118 PHE A N 1
ATOM 912 C CA . PHE A 1 118 ? -4.744 -4.506 11.674 1.00 94.25 118 PHE A CA 1
ATOM 913 C C . PHE A 1 118 ? -5.544 -4.659 10.376 1.00 94.25 118 PHE A C 1
ATOM 915 O O . PHE A 1 118 ? -5.231 -3.945 9.425 1.00 94.25 118 PHE A O 1
ATOM 922 N N . PHE A 1 119 ? -6.501 -5.584 10.296 1.00 93.06 119 PHE A N 1
ATOM 923 C CA . PHE A 1 119 ? -7.136 -5.975 9.030 1.00 93.06 119 PHE A CA 1
ATOM 924 C C . PHE A 1 119 ? -8.648 -6.215 9.117 1.00 93.06 119 PHE A C 1
ATOM 926 O O . PHE A 1 119 ? -9.324 -6.027 8.108 1.00 93.06 119 PHE A O 1
ATOM 933 N N . ASP A 1 120 ? -9.159 -6.667 10.264 1.00 94.19 120 ASP A N 1
ATOM 934 C CA . ASP A 1 120 ? -10.584 -6.944 10.498 1.00 94.19 120 ASP A CA 1
ATOM 935 C C . ASP A 1 120 ? -11.110 -6.085 11.655 1.00 94.19 120 ASP A C 1
ATOM 937 O O . ASP A 1 120 ? -11.546 -6.570 12.697 1.00 94.19 120 ASP A O 1
ATOM 941 N N . THR A 1 121 ? -10.998 -4.766 11.499 1.00 92.62 121 THR A N 1
ATOM 942 C CA . THR A 1 121 ? -11.446 -3.803 12.515 1.00 92.62 121 THR A CA 1
ATOM 943 C C . THR A 1 121 ? -12.968 -3.631 12.519 1.00 92.62 121 THR A C 1
ATOM 945 O O . THR A 1 121 ? -13.535 -3.125 13.488 1.00 92.62 121 THR A O 1
ATOM 948 N N . GLY A 1 122 ? -13.639 -4.057 11.442 1.00 93.44 122 GLY A N 1
ATOM 949 C CA . GLY A 1 122 ? -15.084 -3.964 11.246 1.00 93.44 122 GLY A CA 1
ATOM 950 C C . GLY A 1 122 ? -15.534 -2.705 10.499 1.00 93.44 122 GLY A C 1
ATOM 951 O O . GLY A 1 122 ? -16.708 -2.601 10.139 1.00 93.44 122 GLY A O 1
ATOM 952 N N . ASP A 1 123 ? -14.617 -1.774 10.224 1.00 92.12 123 ASP A N 1
ATOM 953 C CA . ASP A 1 123 ? -14.887 -0.504 9.537 1.00 92.12 123 ASP A CA 1
ATOM 954 C C . ASP A 1 123 ? -14.366 -0.478 8.082 1.00 92.12 123 ASP A C 1
ATOM 956 O O . ASP A 1 123 ? -14.527 0.521 7.361 1.00 92.12 123 ASP A O 1
ATOM 960 N N . GLU A 1 124 ? -13.755 -1.573 7.615 1.00 94.00 124 GLU A N 1
ATOM 961 C CA . GLU A 1 124 ? -13.198 -1.694 6.270 1.00 94.00 124 GLU A CA 1
ATOM 962 C C . GLU A 1 124 ? -14.283 -1.594 5.190 1.00 94.00 124 GLU A C 1
ATOM 964 O O . GLU A 1 124 ? -15.317 -2.263 5.210 1.00 94.00 124 GLU A O 1
ATOM 969 N N . ARG A 1 125 ? -14.006 -0.808 4.144 1.00 91.31 125 ARG A N 1
ATOM 970 C CA . ARG A 1 125 ? -14.875 -0.690 2.959 1.00 91.31 125 ARG A CA 1
ATOM 971 C C . ARG A 1 125 ? -14.349 -1.546 1.821 1.00 91.31 125 ARG A C 1
ATOM 973 O O . ARG A 1 125 ? -13.981 -1.044 0.763 1.00 91.31 125 ARG A O 1
ATOM 980 N N . GLN A 1 126 ? -14.297 -2.843 2.077 1.00 85.19 126 GLN A N 1
ATOM 981 C CA . GLN A 1 126 ? -13.842 -3.849 1.128 1.00 85.19 126 GLN A CA 1
ATOM 982 C C . GLN A 1 126 ? -15.018 -4.520 0.412 1.00 85.19 126 GLN A C 1
ATOM 984 O O . GLN A 1 126 ? -16.142 -4.560 0.913 1.00 85.19 126 GLN A O 1
ATOM 989 N N . GLY A 1 127 ? -14.776 -5.019 -0.803 1.00 74.56 127 GLY A N 1
ATOM 990 C CA . GLY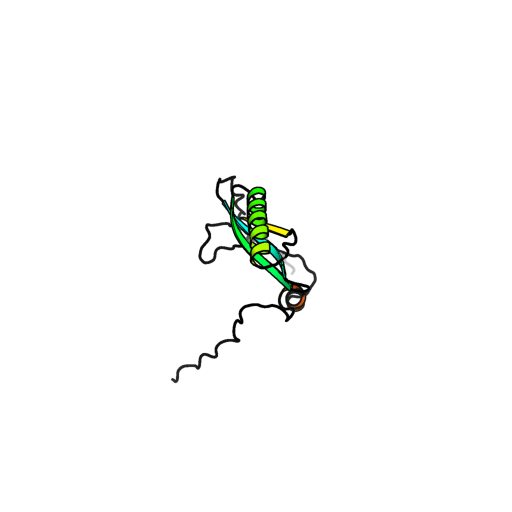 A 1 127 ? -15.789 -5.763 -1.548 1.00 74.56 127 GLY A CA 1
ATOM 991 C C . GLY A 1 127 ? -16.217 -6.997 -0.755 1.00 74.56 127 GLY A C 1
ATOM 992 O O . GLY A 1 127 ? -15.372 -7.784 -0.339 1.00 74.56 127 GLY A O 1
ATOM 993 N N . GLY A 1 128 ? -17.521 -7.164 -0.531 1.00 60.28 128 GLY A N 1
ATOM 994 C CA . GLY A 1 128 ? -18.030 -8.300 0.227 1.00 60.28 128 GLY A CA 1
ATOM 995 C C . GLY A 1 128 ? -17.695 -9.614 -0.472 1.00 60.28 128 GLY A C 1
ATOM 996 O O . GLY A 1 128 ? -18.275 -9.933 -1.511 1.00 60.28 128 GLY A O 1
ATOM 997 N N . VAL A 1 129 ? -16.807 -10.416 0.114 1.00 54.66 129 VAL A N 1
ATOM 998 C CA . VAL A 1 129 ? -16.790 -11.851 -0.169 1.00 54.66 129 VAL A CA 1
ATOM 999 C C . VAL A 1 129 ? -17.986 -12.410 0.584 1.00 54.66 129 VAL A C 1
ATOM 1001 O O . VAL A 1 129 ? -17.917 -12.658 1.784 1.00 54.66 129 VAL A O 1
ATOM 1004 N N . GLY A 1 130 ? -19.129 -12.508 -0.099 1.00 43.12 130 GLY A N 1
ATOM 1005 C CA . GLY A 1 130 ? -20.322 -13.114 0.478 1.00 43.12 130 GLY A CA 1
ATOM 1006 C C . GLY A 1 130 ? -19.951 -14.446 1.127 1.00 43.12 130 GLY A C 1
ATOM 1007 O O . GLY A 1 130 ? -19.283 -15.271 0.495 1.00 43.12 130 GLY A O 1
ATOM 1008 N N . ALA A 1 131 ? -20.363 -14.628 2.386 1.00 45.22 131 ALA A N 1
ATOM 1009 C CA . ALA A 1 131 ? -20.293 -15.904 3.082 1.00 45.22 131 ALA A CA 1
ATOM 1010 C C . ALA A 1 131 ? -20.695 -17.011 2.104 1.00 45.22 131 ALA A C 1
ATOM 1012 O O . ALA A 1 131 ? -21.721 -16.875 1.434 1.00 45.22 131 ALA A O 1
ATOM 1013 N N . ALA A 1 132 ? -19.823 -18.020 1.984 1.00 46.06 132 ALA A N 1
ATOM 1014 C CA . ALA A 1 132 ? -19.897 -19.149 1.066 1.00 46.06 132 ALA A CA 1
ATOM 1015 C C . ALA A 1 132 ? -21.283 -19.310 0.437 1.00 46.06 132 ALA A C 1
ATOM 1017 O O . ALA A 1 132 ? -22.241 -19.672 1.123 1.00 46.06 132 ALA A O 1
ATOM 1018 N N . SER A 1 133 ? -21.387 -19.043 -0.869 1.00 44.56 133 SER A N 1
ATOM 1019 C CA . SER A 1 133 ? -22.559 -19.455 -1.632 1.00 44.56 133 SER A CA 1
ATOM 1020 C C . SER A 1 133 ? -22.783 -20.938 -1.350 1.00 44.56 133 SER A C 1
ATOM 1022 O O . SER A 1 133 ? -22.008 -21.800 -1.769 1.00 44.56 133 SER A O 1
ATOM 1024 N N . GLY A 1 134 ? -23.814 -21.220 -0.553 1.00 46.88 134 GLY A N 1
ATOM 1025 C CA . GLY A 1 134 ? -24.311 -22.558 -0.320 1.00 46.88 134 GLY A CA 1
ATOM 1026 C C . GLY A 1 134 ? -24.683 -23.118 -1.677 1.00 46.88 134 GLY A C 1
ATOM 1027 O O . GLY A 1 134 ? -25.733 -22.795 -2.224 1.00 46.88 134 GLY A O 1
ATOM 1028 N N . ARG A 1 135 ? -23.782 -23.903 -2.261 1.00 48.91 135 ARG A N 1
ATOM 1029 C CA . ARG A 1 135 ? -24.088 -24.687 -3.443 1.00 48.91 135 ARG A CA 1
ATOM 1030 C C . ARG A 1 135 ? -24.948 -25.846 -2.945 1.00 48.91 135 ARG A C 1
ATOM 1032 O O . ARG A 1 135 ? -24.427 -26.653 -2.176 1.00 48.91 135 ARG A O 1
ATOM 1039 N N . PRO A 1 136 ? -26.238 -25.935 -3.306 1.00 50.16 136 PRO A N 1
ATOM 1040 C CA . PRO A 1 136 ? -27.004 -27.125 -2.982 1.00 50.16 136 PRO A CA 1
ATOM 1041 C C . PRO A 1 136 ? -26.346 -28.327 -3.671 1.00 50.16 136 PRO A C 1
ATOM 1043 O O . PRO A 1 136 ? -25.972 -28.259 -4.845 1.00 50.16 136 PRO A O 1
ATOM 1046 N N . GLU A 1 137 ? -26.151 -29.401 -2.909 1.00 48.09 137 GLU A N 1
ATOM 1047 C CA . GLU A 1 137 ? -25.688 -30.697 -3.405 1.00 48.09 137 GLU A CA 1
ATOM 1048 C C . GLU A 1 137 ? -26.679 -31.195 -4.478 1.00 48.09 137 GLU A C 1
ATOM 1050 O O . GLU A 1 137 ? -27.893 -31.092 -4.268 1.00 48.09 137 GLU A O 1
ATOM 1055 N N . PRO A 1 138 ? -26.223 -31.682 -5.648 1.00 53.00 138 PRO A N 1
ATOM 1056 C CA . PRO A 1 138 ? -27.144 -32.186 -6.657 1.00 53.00 138 PRO A CA 1
ATOM 1057 C C . PRO A 1 138 ? -27.840 -33.458 -6.143 1.00 53.00 138 PRO A C 1
ATOM 1059 O O . PRO A 1 138 ? -27.205 -34.269 -5.463 1.00 53.00 138 PRO A O 1
ATOM 1062 N N . PRO A 1 139 ? -29.137 -33.654 -6.448 1.00 60.50 139 PRO A N 1
ATOM 1063 C CA . PRO A 1 139 ? -29.851 -34.852 -6.030 1.00 60.50 139 PRO A CA 1
ATOM 1064 C C . PRO A 1 139 ? -29.229 -36.105 -6.664 1.00 60.50 139 PRO A C 1
ATOM 1066 O O . PRO A 1 139 ? -28.781 -36.069 -7.812 1.00 60.50 139 PRO A O 1
ATOM 1069 N N . ARG A 1 140 ? -29.197 -37.181 -5.870 1.00 65.12 140 ARG A N 1
ATOM 1070 C CA . ARG A 1 140 ? -28.664 -38.505 -6.226 1.00 65.12 140 ARG A CA 1
ATOM 1071 C C . ARG A 1 140 ? -29.432 -39.173 -7.359 1.00 65.12 140 ARG A C 1
ATOM 1073 O O . ARG A 1 140 ? -30.674 -39.024 -7.384 1.00 65.12 140 ARG A O 1
#

Secondary structure (DSSP, 8-state):
-----------------------------TTEEEEEEEEEEETTTEEEEEEEEEEESSHHHHHHHHHHHHHHHHHHTTEEEEEEEEEEE-SS-S-TT-----------S-HHHHHHHHT--S--------S----PPPP-

Radius of gyration: 25.29 Å; chains: 1; bounding box: 59×80×50 Å

Sequence (140 aa):
MTGPSPSARRSRGAGGRRARRSVRRHPPDADAWFGVRCVFRHGESRYEERVVIVRADDFALAIARAEDEAARYAVDVDAEYLGLAQAFALVDDPGDGAEVFSLMRDSDLPPDEYLDAFFDTGDERQGGVGAASGRPEPPR

pLDDT: mean 81.09, std 22.86, range [34.56, 98.69]

Foldseek 3Di:
DDDDDDDDDDDDDDDPPPPPPPPPPDDQPAWFKKWKWWWKADPDDDIDTDIDIDTGSDPVRVQVVVVVVVVVVCVVRVIGTPPDIDIDTWPDPDDVPTDRDDDDDDDPDDDVVVCCVPPPVVPDPDDDPDDDPPDPDDDD